Protein AF-A0AA42L370-F1 (afdb_monomer_lite)

Organism: NCBI:txid225991

pLDDT: mean 83.93, std 17.63, range [46.06, 98.44]

Radius of gyration: 19.73 Å; chains: 1; bounding box: 52×29×59 Å

Secondary structure (DSSP, 8-state):
--HHHHHHHH-PPPPHHHHHHHHHHHHHHHHHHHHTS-TTTTTSHHHHHHHHHHHHHHHHHHHHHHHHHS-S-------

Sequence (79 aa):
MQATTAIKTECQAPTLPAVIQRLAAEHTQVAAELATMPPDAWLNVRGRALANREQELHITLDVLQRLTQQPAQITEPTH

Structure (mmCIF, N/CA/C/O backbone):
data_AF-A0AA42L370-F1
#
_entry.id   AF-A0AA42L370-F1
#
loop_
_atom_site.group_PDB
_atom_site.id
_atom_site.type_symbol
_atom_site.label_atom_id
_atom_site.label_alt_id
_atom_site.label_comp_id
_atom_site.label_asym_id
_atom_site.label_entity_id
_atom_site.label_seq_id
_atom_site.pdbx_PDB_ins_code
_atom_site.Cartn_x
_atom_site.Cartn_y
_atom_site.Cartn_z
_atom_site.occupancy
_atom_site.B_iso_or_equiv
_atom_site.auth_seq_id
_atom_site.auth_comp_id
_atom_site.auth_asym_id
_atom_site.auth_atom_id
_atom_site.pdbx_PDB_model_num
ATOM 1 N N . MET A 1 1 ? -36.930 21.351 6.446 1.00 49.69 1 MET A N 1
ATOM 2 C CA . MET A 1 1 ? -35.997 20.623 7.338 1.00 49.69 1 MET A CA 1
ATOM 3 C C . MET A 1 1 ? -35.644 19.258 6.732 1.00 49.69 1 MET A C 1
ATOM 5 O O . MET A 1 1 ? -36.072 18.242 7.254 1.00 49.69 1 MET A O 1
ATOM 9 N N . GLN A 1 2 ? -34.927 19.221 5.600 1.00 53.72 2 GLN A N 1
ATOM 10 C CA . GLN A 1 2 ? -34.546 17.958 4.925 1.00 53.72 2 GLN A CA 1
ATOM 11 C C . GLN A 1 2 ? -33.067 17.909 4.488 1.00 53.72 2 GLN A C 1
ATOM 13 O O . GLN A 1 2 ? -32.518 16.824 4.355 1.00 53.72 2 GLN A O 1
ATOM 18 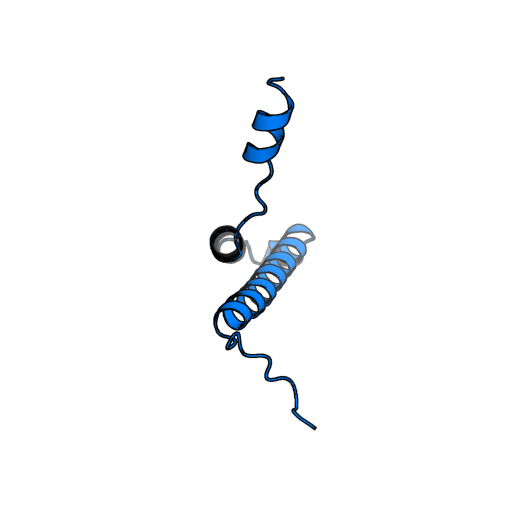N N . ALA A 1 3 ? -32.381 19.052 4.356 1.00 50.16 3 ALA A N 1
ATOM 19 C CA . ALA A 1 3 ? -30.967 19.093 3.964 1.00 50.16 3 ALA A CA 1
ATOM 20 C C . ALA A 1 3 ? -29.992 18.643 5.074 1.00 50.16 3 ALA A C 1
ATOM 22 O O . ALA A 1 3 ? -28.923 18.115 4.791 1.00 50.16 3 ALA A O 1
ATOM 23 N N . THR A 1 4 ? -30.353 18.807 6.350 1.00 47.69 4 THR A N 1
ATOM 24 C CA . THR A 1 4 ? -29.487 18.472 7.495 1.00 47.69 4 THR A CA 1
ATOM 25 C C . THR A 1 4 ? -29.397 16.974 7.792 1.00 47.69 4 THR A C 1
ATOM 27 O O . THR A 1 4 ? -28.462 16.542 8.464 1.00 47.69 4 THR A O 1
ATOM 30 N N . THR A 1 5 ? -30.340 16.170 7.298 1.00 48.09 5 THR A N 1
ATOM 31 C CA . THR A 1 5 ? -30.359 14.716 7.521 1.00 48.09 5 THR A CA 1
ATOM 32 C C . THR A 1 5 ? -29.483 13.973 6.509 1.00 48.09 5 THR A C 1
ATOM 34 O O . THR A 1 5 ? -28.822 13.009 6.889 1.00 48.09 5 THR A O 1
ATOM 37 N N . ALA A 1 6 ? -29.403 14.465 5.266 1.00 46.06 6 ALA A N 1
ATOM 38 C CA . ALA A 1 6 ? -28.542 13.906 4.216 1.00 46.06 6 ALA A CA 1
ATOM 39 C C . ALA A 1 6 ? -27.045 14.073 4.544 1.00 46.06 6 ALA A C 1
ATOM 41 O O . ALA A 1 6 ? -26.272 13.125 4.457 1.00 46.06 6 ALA A O 1
ATOM 42 N N . ILE A 1 7 ? -26.650 15.234 5.083 1.00 47.16 7 ILE A N 1
ATOM 43 C CA . ILE A 1 7 ? -25.250 15.515 5.461 1.00 47.16 7 ILE A CA 1
ATOM 44 C C . ILE A 1 7 ? -24.735 14.538 6.539 1.00 47.16 7 ILE A C 1
ATOM 46 O O . ILE A 1 7 ? -23.558 14.188 6.556 1.00 47.16 7 ILE A O 1
ATOM 50 N N . LYS A 1 8 ? -25.611 14.038 7.425 1.00 47.16 8 LYS A N 1
ATOM 51 C CA . LYS A 1 8 ? -25.234 13.047 8.450 1.00 47.16 8 LYS A CA 1
ATOM 52 C C . LYS A 1 8 ? -24.999 11.642 7.891 1.00 47.16 8 LYS A C 1
ATOM 54 O O . LYS A 1 8 ? -24.347 10.843 8.556 1.00 47.16 8 LYS A O 1
ATOM 59 N N . THR A 1 9 ? -25.548 11.325 6.719 1.00 50.50 9 THR A N 1
ATOM 60 C CA . THR A 1 9 ? -25.434 9.991 6.109 1.00 50.50 9 THR A CA 1
ATOM 61 C C . THR A 1 9 ? -24.266 9.886 5.126 1.00 50.50 9 THR A C 1
ATOM 63 O O . THR A 1 9 ? -23.810 8.780 4.861 1.00 50.50 9 THR A O 1
ATOM 66 N N . GLU A 1 10 ? -23.735 11.013 4.644 1.00 55.38 10 GLU A N 1
ATOM 67 C CA . GLU A 1 10 ? -22.733 11.045 3.565 1.00 55.38 10 GLU A CA 1
ATOM 68 C C . GLU A 1 10 ? -21.272 11.190 4.038 1.00 55.38 10 GLU A C 1
ATOM 70 O O . GLU A 1 10 ? -20.348 10.999 3.251 1.00 55.38 10 GLU A O 1
ATOM 75 N N . CYS A 1 11 ? -21.025 11.456 5.326 1.00 56.12 11 CYS A N 1
ATOM 76 C CA . CYS A 1 11 ? -19.670 11.617 5.878 1.00 56.12 11 CYS A CA 1
ATOM 77 C C . CYS A 1 11 ? -19.401 10.696 7.077 1.00 56.12 11 CYS A C 1
ATOM 79 O O . CYS A 1 11 ? -18.977 11.152 8.140 1.00 56.12 11 CYS A O 1
ATOM 81 N N . GLN A 1 12 ? -19.644 9.391 6.936 1.00 70.19 12 GLN A N 1
ATOM 82 C CA . GLN A 1 12 ? -19.093 8.439 7.902 1.00 70.19 12 GLN A CA 1
ATOM 83 C C . GLN A 1 12 ? -17.600 8.253 7.627 1.00 70.19 12 GLN A C 1
ATOM 85 O O . GLN A 1 12 ? -17.204 7.885 6.521 1.00 70.19 12 GLN A O 1
ATOM 90 N N . ALA A 1 13 ? -16.770 8.529 8.636 1.00 80.12 13 ALA A N 1
ATOM 91 C CA . ALA A 1 13 ? -15.349 8.222 8.565 1.00 80.12 13 ALA A CA 1
ATOM 92 C C . ALA A 1 13 ? -15.170 6.716 8.290 1.00 80.12 13 ALA A C 1
ATOM 94 O O . ALA A 1 13 ? -15.892 5.903 8.880 1.00 80.12 13 ALA A O 1
ATOM 95 N N . PRO A 1 14 ? -14.241 6.325 7.402 1.00 84.75 14 PRO A N 1
ATOM 96 C CA . PRO A 1 14 ? -14.021 4.920 7.106 1.00 84.75 14 PRO A CA 1
ATOM 97 C C . PRO A 1 14 ? -13.576 4.188 8.373 1.00 84.75 14 PRO A C 1
ATOM 99 O O . PRO A 1 14 ? -12.762 4.688 9.151 1.00 84.75 14 PRO A O 1
ATOM 102 N N . THR A 1 15 ? -14.113 2.988 8.585 1.00 89.81 15 THR A N 1
ATOM 103 C CA . THR A 1 15 ? -13.693 2.149 9.707 1.00 89.81 15 THR A CA 1
ATOM 104 C C . THR A 1 15 ? -12.262 1.665 9.481 1.00 89.81 15 THR A C 1
ATOM 106 O O . THR A 1 15 ? -11.844 1.442 8.343 1.00 89.81 15 THR A O 1
ATOM 109 N N . LEU A 1 16 ? -11.506 1.454 10.562 1.00 90.25 16 LEU A N 1
ATOM 110 C CA . LEU A 1 16 ? -10.141 0.928 10.470 1.00 90.25 16 LEU A CA 1
ATOM 111 C C . LEU A 1 16 ? -10.057 -0.378 9.641 1.00 90.25 16 LEU A C 1
ATOM 113 O O . LEU A 1 16 ? -9.194 -0.449 8.767 1.00 90.25 16 LEU A O 1
ATOM 117 N N . PRO A 1 17 ? -10.970 -1.366 9.788 1.00 92.38 17 PRO A N 1
ATOM 118 C CA . PRO A 1 17 ? -10.987 -2.543 8.914 1.00 92.38 17 PRO A CA 1
ATOM 119 C C . PRO A 1 17 ? -11.172 -2.218 7.426 1.00 92.38 17 PRO A C 1
ATOM 121 O O . PRO A 1 17 ? -10.501 -2.816 6.587 1.00 92.38 17 PRO A O 1
ATOM 124 N N . ALA A 1 18 ? -12.035 -1.254 7.085 1.00 92.00 18 ALA A N 1
ATOM 125 C CA . ALA A 1 18 ? -12.243 -0.841 5.696 1.00 92.00 18 ALA A CA 1
ATOM 126 C C . ALA A 1 18 ? -10.994 -0.160 5.109 1.00 92.00 18 ALA A C 1
ATOM 128 O O . ALA A 1 18 ? -10.642 -0.402 3.953 1.00 92.00 18 ALA A O 1
ATOM 129 N N . VAL A 1 19 ? -10.288 0.644 5.913 1.00 94.62 19 VAL A N 1
ATOM 130 C CA . VAL A 1 19 ? -9.002 1.245 5.524 1.00 94.62 19 VAL A CA 1
ATOM 131 C C . VAL A 1 19 ? -7.947 0.161 5.291 1.00 94.62 19 VAL A C 1
ATOM 133 O O . VAL A 1 19 ? -7.313 0.157 4.238 1.00 94.62 19 VAL A O 1
ATOM 136 N N . ILE A 1 20 ? -7.801 -0.796 6.215 1.00 96.44 20 ILE A N 1
ATOM 137 C CA . ILE A 1 20 ? -6.854 -1.916 6.079 1.00 96.44 20 ILE A CA 1
ATOM 138 C C . ILE A 1 20 ? -7.146 -2.721 4.809 1.00 96.44 20 ILE A C 1
ATOM 140 O O . ILE A 1 20 ? -6.232 -2.986 4.032 1.00 96.44 20 ILE A O 1
ATOM 144 N N . GLN A 1 21 ? -8.413 -3.069 4.557 1.00 96.69 21 GLN A N 1
ATOM 145 C CA . GLN A 1 21 ? -8.805 -3.826 3.366 1.00 96.69 21 GLN A CA 1
ATOM 146 C C . GLN A 1 21 ? -8.439 -3.082 2.076 1.00 96.69 21 GLN A C 1
ATOM 148 O O . GLN A 1 21 ? -7.905 -3.680 1.140 1.00 96.69 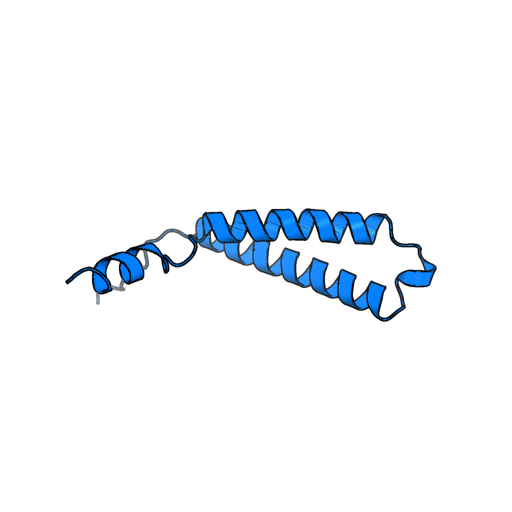21 GLN A O 1
ATOM 153 N N . ARG A 1 22 ? -8.706 -1.773 2.025 1.00 97.19 22 ARG A N 1
ATOM 154 C CA . ARG A 1 22 ? -8.383 -0.950 0.858 1.00 97.19 22 ARG A CA 1
ATOM 155 C C . ARG A 1 22 ? -6.876 -0.874 0.618 1.00 97.19 22 ARG A C 1
ATOM 157 O O . ARG A 1 22 ? -6.445 -1.056 -0.518 1.00 97.19 22 ARG A O 1
ATOM 164 N N . LEU A 1 23 ? -6.091 -0.630 1.665 1.00 97.88 23 LEU A N 1
ATOM 165 C CA . LEU A 1 23 ? -4.634 -0.540 1.557 1.00 97.88 23 LEU A CA 1
ATOM 166 C C . LEU A 1 23 ? -3.998 -1.894 1.210 1.00 97.88 23 LEU A C 1
ATOM 168 O O . LEU A 1 23 ? -3.044 -1.929 0.444 1.00 97.88 23 LEU A O 1
ATOM 172 N N . ALA A 1 24 ? -4.550 -3.013 1.690 1.00 98.12 24 ALA A N 1
ATOM 173 C CA . ALA A 1 24 ? -4.076 -4.356 1.341 1.00 98.12 24 ALA A CA 1
ATOM 174 C C . ALA A 1 24 ? -4.304 -4.688 -0.143 1.00 98.12 24 ALA A C 1
ATOM 176 O O . ALA A 1 24 ? -3.443 -5.286 -0.795 1.00 98.12 24 ALA A O 1
ATOM 177 N N . ALA A 1 25 ? -5.445 -4.265 -0.698 1.00 98.12 25 ALA A N 1
ATOM 178 C CA . ALA A 1 25 ? -5.711 -4.396 -2.128 1.00 98.12 25 ALA A CA 1
ATOM 179 C C . ALA A 1 25 ? -4.717 -3.568 -2.960 1.00 98.12 25 ALA A C 1
ATOM 181 O O . ALA A 1 25 ? -4.178 -4.062 -3.949 1.00 98.12 25 ALA A O 1
ATOM 182 N N . GLU A 1 26 ? -4.429 -2.337 -2.530 1.00 98.31 26 GLU A N 1
ATOM 183 C CA . GLU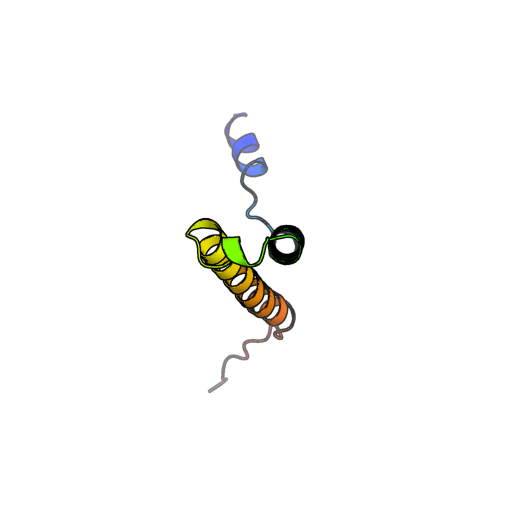 A 1 26 ? -3.430 -1.490 -3.184 1.00 98.31 26 GLU A CA 1
ATOM 184 C C . GLU A 1 26 ? -2.020 -2.090 -3.090 1.00 98.31 26 GLU A C 1
ATOM 186 O O . GLU A 1 26 ? -1.315 -2.150 -4.094 1.00 98.31 26 GLU A O 1
ATOM 191 N N . HIS A 1 27 ? -1.627 -2.602 -1.920 1.00 98.44 27 HIS A N 1
ATOM 192 C CA . HIS A 1 27 ? -0.331 -3.258 -1.717 1.00 98.44 27 HIS A CA 1
ATOM 193 C C . HIS A 1 27 ? 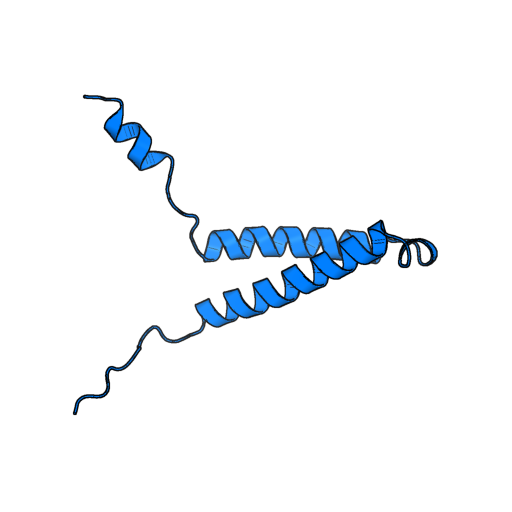-0.151 -4.445 -2.660 1.00 98.44 27 HIS A C 1
ATOM 195 O O . HIS A 1 27 ? 0.877 -4.553 -3.323 1.00 98.44 27 HIS A O 1
ATOM 201 N N . THR A 1 28 ? -1.191 -5.268 -2.812 1.00 98.19 28 THR A N 1
ATOM 202 C CA . THR A 1 28 ? -1.193 -6.398 -3.753 1.00 98.19 28 THR A CA 1
ATOM 203 C C . THR A 1 28 ? -0.988 -5.932 -5.197 1.00 98.19 28 THR A C 1
ATOM 205 O O . THR A 1 28 ? -0.205 -6.527 -5.937 1.00 98.19 28 THR A O 1
ATOM 208 N N . GLN A 1 29 ? -1.663 -4.854 -5.605 1.00 98.06 29 GLN A N 1
ATOM 209 C CA . GLN A 1 29 ? -1.530 -4.298 -6.951 1.00 98.06 29 GLN A CA 1
ATOM 210 C C . GLN A 1 29 ? -0.119 -3.747 -7.203 1.00 98.06 29 GLN A C 1
ATOM 212 O O . GLN A 1 29 ? 0.482 -4.043 -8.235 1.00 98.06 29 GLN A O 1
ATOM 217 N N . VAL A 1 30 ? 0.420 -2.975 -6.258 1.00 97.69 30 VAL A N 1
ATOM 218 C CA . VAL A 1 30 ? 1.758 -2.378 -6.354 1.00 97.69 30 VAL A CA 1
ATOM 219 C C . VAL A 1 30 ? 2.842 -3.458 -6.376 1.00 97.69 30 VAL A C 1
ATOM 221 O O . VAL A 1 30 ? 3.752 -3.398 -7.204 1.00 97.69 30 VAL A O 1
ATOM 224 N N . ALA A 1 31 ? 2.725 -4.481 -5.526 1.00 96.81 31 ALA A N 1
ATOM 225 C CA . ALA A 1 31 ? 3.649 -5.610 -5.504 1.00 96.81 31 ALA A CA 1
ATOM 226 C C . ALA A 1 31 ? 3.630 -6.393 -6.828 1.00 96.81 31 ALA A C 1
ATOM 228 O O . ALA A 1 31 ? 4.686 -6.767 -7.341 1.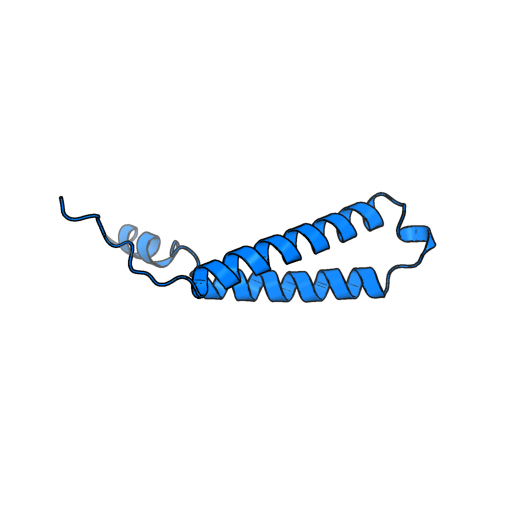00 96.81 31 ALA A O 1
ATOM 229 N N . ALA A 1 32 ? 2.448 -6.596 -7.421 1.00 97.00 32 ALA A N 1
ATOM 230 C CA . ALA A 1 32 ? 2.325 -7.226 -8.734 1.00 97.00 32 ALA A CA 1
ATOM 231 C C . ALA A 1 32 ? 2.972 -6.377 -9.842 1.00 97.00 32 ALA A C 1
ATOM 233 O O . ALA A 1 32 ? 3.687 -6.909 -10.694 1.00 97.00 32 ALA A O 1
ATOM 234 N N . GLU A 1 33 ? 2.779 -5.055 -9.820 1.00 95.88 33 GLU A N 1
ATOM 235 C CA . GLU A 1 33 ? 3.414 -4.156 -10.786 1.00 95.88 33 GLU A CA 1
ATOM 236 C C . GLU A 1 33 ? 4.948 -4.193 -10.663 1.00 95.88 33 GLU A C 1
ATOM 238 O O . GLU A 1 33 ? 5.629 -4.328 -11.680 1.00 95.88 33 GLU A O 1
ATOM 243 N N . LEU A 1 34 ? 5.499 -4.186 -9.441 1.00 94.31 34 LEU A N 1
ATOM 244 C CA . LEU A 1 34 ? 6.943 -4.343 -9.207 1.00 94.31 34 LEU A CA 1
ATOM 245 C C . LEU A 1 34 ? 7.477 -5.681 -9.718 1.00 94.31 34 LEU A C 1
ATOM 247 O O . LEU A 1 34 ? 8.521 -5.712 -10.367 1.00 94.31 34 LEU A O 1
ATOM 251 N N . ALA A 1 35 ? 6.760 -6.778 -9.463 1.00 93.94 35 ALA A N 1
ATOM 252 C CA . ALA A 1 35 ? 7.173 -8.118 -9.875 1.00 93.94 35 ALA A CA 1
ATOM 253 C C . ALA A 1 35 ? 7.253 -8.277 -11.403 1.00 93.94 35 ALA A C 1
ATOM 255 O O . ALA A 1 35 ? 8.055 -9.061 -11.905 1.00 93.94 35 ALA A O 1
ATOM 256 N N . THR A 1 36 ? 6.436 -7.525 -12.145 1.00 95.06 36 THR A N 1
ATOM 257 C CA . THR A 1 36 ? 6.443 -7.522 -13.619 1.00 95.06 36 THR A CA 1
ATOM 258 C C . THR A 1 36 ? 7.364 -6.461 -14.223 1.00 95.06 36 THR A C 1
ATOM 260 O O . THR A 1 36 ? 7.498 -6.390 -15.447 1.00 95.06 36 THR A O 1
ATOM 263 N N . MET A 1 37 ? 8.003 -5.628 -13.396 1.00 93.88 37 MET A N 1
ATOM 264 C CA . MET A 1 37 ? 8.814 -4.519 -13.876 1.00 93.88 37 MET A CA 1
ATOM 265 C C . MET A 1 37 ? 10.147 -5.011 -14.466 1.00 93.88 37 MET A C 1
ATOM 267 O O . MET A 1 37 ? 10.890 -5.721 -13.784 1.00 93.88 37 MET A O 1
ATOM 271 N N . PRO A 1 38 ? 10.501 -4.584 -15.695 1.00 93.00 38 PRO A N 1
ATOM 272 C CA . PRO A 1 38 ? 11.800 -4.876 -16.291 1.00 93.00 38 PRO A CA 1
ATOM 273 C C . PRO A 1 38 ? 12.968 -4.373 -15.417 1.00 93.00 38 PRO A C 1
ATOM 275 O O . PRO A 1 38 ? 12.873 -3.266 -14.880 1.00 93.00 38 PRO A O 1
ATOM 278 N N . PRO A 1 39 ? 14.081 -5.122 -15.276 1.00 87.81 39 PRO A N 1
ATOM 279 C CA . PRO A 1 39 ? 15.199 -4.735 -14.404 1.00 87.81 39 PRO A CA 1
ATOM 280 C C . PRO A 1 39 ? 15.819 -3.367 -14.727 1.00 87.81 39 PRO A C 1
ATOM 282 O O . PRO A 1 39 ? 16.262 -2.648 -13.836 1.00 87.81 39 PRO A O 1
ATOM 285 N N . ASP A 1 40 ? 15.823 -2.976 -15.997 1.00 90.25 40 ASP A N 1
ATOM 286 C CA . ASP A 1 40 ? 16.284 -1.671 -16.477 1.00 90.25 40 ASP A CA 1
ATOM 287 C C . ASP A 1 40 ? 15.352 -0.518 -16.058 1.00 90.25 40 ASP A C 1
ATOM 289 O O . ASP A 1 40 ? 15.795 0.622 -15.897 1.00 90.25 40 ASP A O 1
ATOM 293 N N . ALA A 1 41 ? 14.074 -0.806 -15.803 1.00 90.81 41 ALA A N 1
ATOM 294 C CA . ALA A 1 41 ? 13.099 0.168 -15.327 1.00 90.81 41 ALA A CA 1
ATOM 295 C C . ALA A 1 41 ? 13.123 0.375 -13.800 1.00 90.81 41 ALA A C 1
ATOM 297 O O . ALA A 1 41 ? 12.626 1.399 -13.330 1.00 90.81 41 ALA A O 1
ATOM 298 N N . TRP A 1 42 ? 13.742 -0.523 -13.023 1.00 87.81 42 TRP A N 1
ATOM 299 C CA . TRP A 1 42 ? 13.800 -0.415 -11.556 1.00 87.81 42 TRP A CA 1
ATOM 300 C C . TRP A 1 42 ? 14.483 0.868 -11.076 1.00 87.81 42 TRP A C 1
ATOM 302 O O . TRP A 1 42 ? 14.047 1.500 -10.114 1.00 87.81 42 TRP A O 1
ATOM 312 N N . LEU A 1 43 ? 15.553 1.275 -11.763 1.00 89.94 43 LEU A N 1
ATOM 313 C CA . LEU A 1 43 ? 16.360 2.428 -11.368 1.00 89.94 43 LEU A CA 1
ATOM 314 C C . LEU A 1 43 ? 15.830 3.755 -11.908 1.00 89.94 43 LEU A C 1
ATOM 316 O O . LEU A 1 43 ? 16.392 4.797 -11.575 1.00 89.94 43 LEU A O 1
ATOM 320 N N . ASN A 1 44 ? 14.772 3.760 -12.721 1.00 93.56 44 ASN A N 1
ATOM 321 C CA . ASN A 1 44 ? 14.187 5.002 -13.216 1.00 93.56 44 ASN A CA 1
ATOM 322 C C . ASN A 1 44 ? 13.217 5.617 -12.185 1.00 93.56 44 ASN A C 1
ATOM 324 O O . ASN A 1 44 ? 12.954 5.058 -11.121 1.00 93.56 44 ASN A O 1
ATOM 328 N N . VAL A 1 45 ? 12.698 6.812 -12.484 1.00 95.44 45 VAL A N 1
ATOM 329 C CA . VAL A 1 45 ? 11.802 7.545 -11.569 1.00 95.44 45 VAL A CA 1
ATOM 330 C C . VAL A 1 45 ? 10.556 6.727 -11.215 1.00 95.44 45 VAL A C 1
ATOM 332 O O . VAL A 1 45 ? 10.143 6.732 -10.058 1.00 95.44 45 VAL A O 1
ATOM 335 N N . ARG A 1 46 ? 9.987 5.997 -12.183 1.00 93.38 46 ARG A N 1
ATOM 336 C CA . ARG A 1 46 ? 8.802 5.160 -11.975 1.00 93.38 46 ARG A CA 1
ATOM 337 C C . ARG A 1 46 ? 9.117 3.962 -11.084 1.00 93.38 46 ARG A C 1
ATOM 339 O O . ARG A 1 46 ? 8.370 3.728 -10.142 1.00 93.38 46 ARG A O 1
ATOM 346 N N . GLY A 1 47 ? 10.213 3.248 -11.342 1.00 94.81 47 GLY A N 1
ATOM 347 C CA . GLY A 1 47 ? 10.621 2.104 -10.522 1.00 94.81 47 GLY A CA 1
ATOM 348 C C . GLY A 1 47 ? 10.855 2.490 -9.064 1.00 94.81 47 GLY A C 1
ATOM 349 O O . GLY A 1 47 ? 10.298 1.869 -8.162 1.00 94.81 47 GLY A O 1
ATOM 350 N N . ARG A 1 48 ? 11.560 3.603 -8.828 1.00 94.69 48 ARG A N 1
ATOM 351 C CA . ARG A 1 48 ? 11.761 4.135 -7.472 1.00 94.69 48 ARG A CA 1
ATOM 352 C C . ARG A 1 48 ? 10.457 4.564 -6.801 1.00 94.69 48 ARG A C 1
ATOM 354 O O . ARG A 1 48 ? 10.261 4.267 -5.630 1.00 94.69 48 ARG A O 1
ATOM 361 N N . ALA A 1 49 ? 9.569 5.253 -7.519 1.00 95.94 49 ALA A N 1
ATOM 362 C CA . ALA A 1 49 ? 8.280 5.673 -6.966 1.00 95.94 49 ALA A CA 1
ATOM 363 C C . ALA A 1 49 ? 7.421 4.470 -6.555 1.00 95.94 49 ALA A C 1
ATOM 36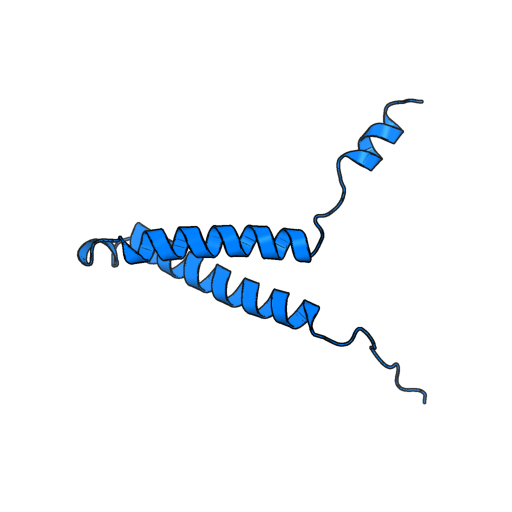5 O O . ALA A 1 49 ? 6.810 4.483 -5.489 1.00 95.94 49 ALA A O 1
ATOM 366 N N . LEU A 1 50 ? 7.420 3.420 -7.375 1.00 96.44 50 LEU A N 1
ATOM 367 C CA . LEU A 1 50 ? 6.660 2.208 -7.113 1.00 96.44 50 LEU A CA 1
ATOM 368 C C . LEU A 1 50 ? 7.237 1.414 -5.929 1.00 96.44 50 LEU A C 1
ATOM 370 O O . LEU A 1 50 ? 6.478 0.997 -5.059 1.00 96.44 50 LEU A O 1
ATOM 374 N N . ALA A 1 51 ? 8.565 1.284 -5.840 1.00 95.62 51 ALA A N 1
ATOM 375 C CA . ALA A 1 51 ? 9.238 0.659 -4.698 1.00 95.62 51 ALA A CA 1
ATOM 376 C C . ALA A 1 51 ? 8.981 1.421 -3.388 1.00 95.62 51 ALA A C 1
ATOM 378 O O . ALA A 1 51 ? 8.658 0.817 -2.369 1.00 95.62 51 ALA A O 1
ATOM 379 N N . ASN A 1 52 ? 9.041 2.756 -3.423 1.00 97.19 52 ASN A N 1
ATOM 380 C CA . ASN A 1 52 ? 8.711 3.583 -2.263 1.00 97.19 52 ASN A CA 1
ATOM 381 C C . ASN A 1 52 ? 7.256 3.383 -1.826 1.00 97.19 52 ASN A C 1
ATOM 383 O O . ASN A 1 52 ? 6.981 3.293 -0.631 1.00 97.19 52 ASN A O 1
ATOM 387 N N . ARG A 1 53 ? 6.324 3.301 -2.786 1.00 97.88 53 ARG A N 1
ATOM 388 C CA . ARG A 1 53 ? 4.909 3.084 -2.481 1.00 97.88 53 ARG A CA 1
ATOM 389 C C . ARG A 1 53 ? 4.661 1.704 -1.881 1.00 97.88 53 ARG A C 1
ATOM 391 O O . ARG A 1 53 ? 3.871 1.589 -0.949 1.00 97.88 53 ARG A O 1
ATOM 398 N N . GLU A 1 54 ? 5.338 0.676 -2.385 1.00 98.00 54 GLU A N 1
ATOM 399 C CA . GLU A 1 54 ? 5.283 -0.673 -1.815 1.00 98.00 54 GLU A CA 1
ATOM 400 C C . GLU A 1 54 ? 5.717 -0.659 -0.350 1.00 98.00 54 GLU A C 1
ATOM 402 O O . GLU A 1 54 ? 4.964 -1.109 0.514 1.00 98.00 54 GLU A O 1
ATOM 407 N N . GLN A 1 55 ? 6.864 -0.041 -0.064 1.00 98.06 55 GLN A N 1
ATOM 408 C CA . GLN A 1 55 ? 7.399 0.049 1.288 1.00 98.06 55 GLN A CA 1
ATOM 409 C C . GLN A 1 55 ? 6.476 0.840 2.227 1.00 98.06 55 GLN A C 1
ATOM 411 O O . GLN A 1 55 ? 6.245 0.430 3.366 1.00 98.06 55 GLN A O 1
ATOM 416 N N . GLU A 1 56 ? 5.924 1.963 1.763 1.00 98.44 56 GLU A N 1
ATOM 417 C CA . GLU A 1 56 ? 4.971 2.769 2.530 1.00 98.44 56 GLU A CA 1
ATOM 418 C C . GLU A 1 56 ? 3.716 1.964 2.886 1.00 98.44 56 GLU A C 1
ATOM 420 O O . GLU A 1 56 ? 3.274 1.978 4.038 1.00 98.44 56 GLU A O 1
ATOM 425 N N . LEU A 1 57 ? 3.161 1.231 1.916 1.00 98.38 57 LEU A N 1
ATOM 426 C CA . LEU A 1 57 ? 1.991 0.381 2.117 1.00 98.38 57 LEU A CA 1
ATOM 427 C C . LEU A 1 57 ? 2.293 -0.763 3.085 1.00 98.38 57 LEU A C 1
ATOM 429 O O . LEU A 1 57 ? 1.495 -1.001 3.990 1.00 98.38 57 LEU A O 1
ATOM 433 N N . HIS A 1 58 ? 3.447 -1.420 2.944 1.00 98.12 58 HIS A N 1
ATOM 434 C CA . HIS A 1 58 ? 3.879 -2.492 3.837 1.00 98.12 58 HIS A CA 1
ATOM 435 C C . HIS A 1 58 ? 3.948 -2.022 5.296 1.00 98.12 58 HIS A C 1
ATOM 437 O O . HIS A 1 58 ? 3.319 -2.615 6.173 1.00 98.12 58 HIS A O 1
ATOM 443 N N . ILE A 1 59 ? 4.662 -0.921 5.552 1.00 98.12 59 ILE A N 1
ATOM 444 C CA . ILE A 1 59 ? 4.828 -0.364 6.902 1.00 98.12 59 ILE A CA 1
ATOM 445 C C . ILE A 1 59 ? 3.480 0.093 7.462 1.00 98.12 59 ILE A C 1
ATOM 447 O O . ILE A 1 59 ? 3.146 -0.200 8.610 1.00 98.12 59 ILE A O 1
ATOM 451 N N . THR A 1 60 ? 2.686 0.796 6.652 1.00 97.56 60 THR A N 1
ATOM 452 C CA . THR A 1 60 ? 1.372 1.290 7.074 1.00 97.56 60 THR A CA 1
ATOM 453 C C . THR A 1 60 ? 0.453 0.135 7.459 1.00 97.56 60 THR A C 1
ATOM 455 O O . THR A 1 60 ? -0.183 0.179 8.510 1.00 97.56 60 THR A O 1
ATOM 458 N N . LEU A 1 61 ? 0.401 -0.922 6.646 1.00 97.94 61 LEU A N 1
ATOM 459 C CA . LEU A 1 61 ? -0.410 -2.100 6.933 1.00 97.94 61 LEU A CA 1
ATOM 460 C C . LEU A 1 61 ? 0.046 -2.819 8.203 1.00 97.94 61 LEU A C 1
ATOM 462 O O . LEU A 1 61 ? -0.813 -3.149 9.017 1.00 97.94 61 LEU A O 1
ATOM 466 N N . ASP A 1 62 ? 1.352 -3.006 8.410 1.00 96.94 62 ASP A N 1
ATOM 467 C CA . ASP A 1 62 ? 1.886 -3.616 9.636 1.00 96.94 62 ASP A CA 1
ATOM 468 C C . ASP A 1 62 ? 1.462 -2.821 10.882 1.00 96.94 62 ASP A C 1
ATOM 470 O O . ASP A 1 62 ? 0.928 -3.391 11.837 1.00 96.94 62 ASP A O 1
ATOM 474 N N . VAL A 1 63 ? 1.593 -1.490 10.852 1.00 96.06 63 VAL A N 1
ATOM 475 C CA . VAL A 1 63 ? 1.159 -0.625 11.960 1.00 96.06 63 VAL A CA 1
ATOM 476 C C . VAL A 1 63 ? -0.345 -0.750 12.205 1.00 96.06 63 VAL A C 1
ATOM 478 O O . VAL A 1 63 ? -0.764 -0.992 13.338 1.00 96.06 63 VAL A O 1
ATOM 481 N N . LEU A 1 64 ? -1.174 -0.618 11.166 1.00 94.75 64 LEU A N 1
ATOM 482 C CA . LEU A 1 64 ? -2.631 -0.671 11.314 1.00 94.75 64 LEU A CA 1
ATOM 483 C C . LEU A 1 64 ? -3.107 -2.046 11.802 1.00 94.75 64 LEU A C 1
ATOM 485 O O . LEU A 1 64 ? -3.984 -2.119 12.660 1.00 94.75 64 LEU A O 1
ATOM 489 N N . GLN A 1 65 ? -2.513 -3.133 11.309 1.00 93.81 65 GLN A N 1
ATOM 490 C CA . GLN A 1 65 ? -2.816 -4.488 11.768 1.00 93.81 65 GLN A CA 1
ATOM 491 C C . GLN A 1 65 ? -2.446 -4.671 13.242 1.00 93.81 65 GLN A C 1
ATOM 493 O O . GLN A 1 65 ? -3.256 -5.187 14.011 1.00 93.81 65 GLN A O 1
ATOM 498 N N . ARG A 1 66 ? -1.283 -4.182 13.682 1.00 91.56 66 ARG A N 1
ATOM 499 C CA . ARG A 1 66 ? -0.903 -4.230 15.102 1.00 91.56 66 ARG A CA 1
ATOM 500 C C . ARG A 1 66 ? -1.836 -3.407 15.983 1.00 91.56 66 ARG A C 1
ATOM 502 O O . ARG A 1 66 ? -2.179 -3.862 17.070 1.00 91.56 66 ARG A O 1
ATOM 509 N N . LEU A 1 67 ? -2.311 -2.250 15.516 1.00 87.94 67 LEU A N 1
ATOM 510 C CA . LEU A 1 67 ? -3.306 -1.454 16.245 1.00 87.94 67 LEU A CA 1
ATOM 511 C C . LEU A 1 67 ? -4.621 -2.218 16.458 1.00 87.94 67 LEU A C 1
ATOM 513 O O . LEU A 1 67 ? -5.238 -2.068 17.506 1.00 87.94 67 LEU A O 1
ATOM 517 N N . THR A 1 68 ? -5.029 -3.087 15.525 1.00 86.44 68 THR A N 1
ATOM 518 C CA . THR A 1 68 ? -6.213 -3.948 15.732 1.00 86.44 68 THR A CA 1
ATOM 519 C C . THR A 1 68 ? -6.001 -5.058 16.764 1.00 86.44 68 THR A C 1
ATOM 521 O O . THR A 1 68 ? -6.972 -5.613 17.269 1.00 86.44 68 THR A O 1
ATOM 524 N N . GLN A 1 69 ? -4.746 -5.383 17.081 1.00 83.38 69 GLN A N 1
ATOM 525 C CA . GLN A 1 69 ? -4.371 -6.436 18.027 1.00 83.38 69 GLN A CA 1
ATOM 526 C C . GLN A 1 69 ? -4.042 -5.888 19.423 1.00 83.38 69 GLN A C 1
ATOM 528 O O . GLN A 1 69 ? -3.898 -6.670 20.363 1.00 83.38 69 GLN A O 1
ATOM 533 N N . GLN A 1 70 ? -3.911 -4.565 19.583 1.00 75.19 70 GLN A N 1
ATOM 534 C CA . GLN A 1 70 ? -3.643 -3.965 20.887 1.00 75.19 70 GLN A CA 1
ATOM 535 C C . GLN A 1 70 ? -4.869 -4.092 21.805 1.00 75.19 70 GLN A C 1
ATOM 537 O O . GLN A 1 70 ? -5.984 -3.754 21.396 1.00 75.19 70 GLN A O 1
ATOM 542 N N . PRO A 1 71 ? -4.696 -4.555 23.057 1.00 65.31 71 PRO A N 1
ATOM 543 C CA . PRO A 1 71 ? -5.788 -4.574 24.017 1.00 65.31 71 PRO A CA 1
ATOM 544 C C . PRO A 1 71 ? -6.268 -3.142 24.281 1.00 65.31 71 PRO A C 1
ATOM 546 O O . PRO A 1 71 ? -5.478 -2.261 24.604 1.00 65.31 71 PRO A O 1
ATOM 549 N N . ALA A 1 72 ? -7.581 -2.919 24.189 1.00 63.16 72 ALA A N 1
ATOM 550 C CA . ALA A 1 72 ? -8.214 -1.610 24.386 1.00 63.16 72 ALA A CA 1
ATOM 551 C C . ALA A 1 72 ? -8.134 -1.075 25.833 1.00 63.16 72 ALA A C 1
ATOM 553 O O . ALA A 1 72 ? -8.670 -0.009 26.131 1.00 63.16 72 ALA A O 1
ATOM 554 N N . GLN A 1 73 ? -7.502 -1.811 26.751 1.00 57.75 73 GLN A N 1
ATOM 555 C CA . GLN A 1 73 ? -7.364 -1.407 28.144 1.00 57.75 73 GLN A CA 1
ATOM 556 C C . GLN A 1 73 ? -6.104 -0.564 28.329 1.00 57.75 73 GLN A C 1
ATOM 558 O O . GLN A 1 73 ? -5.027 -1.073 28.626 1.00 57.75 73 GLN A O 1
ATOM 563 N N . ILE A 1 74 ? -6.269 0.749 28.190 1.00 62.09 74 ILE A N 1
ATOM 564 C CA . ILE A 1 74 ? -5.406 1.708 28.876 1.00 62.09 74 ILE A CA 1
ATOM 565 C C . ILE A 1 74 ? -5.841 1.661 30.343 1.00 62.09 74 ILE A C 1
ATOM 567 O O . ILE A 1 74 ? -6.857 2.245 30.713 1.00 62.09 74 ILE A O 1
ATOM 571 N N . THR A 1 75 ? -5.143 0.891 31.171 1.00 60.00 75 THR A N 1
ATOM 572 C CA . THR A 1 75 ? -5.350 0.926 32.620 1.00 60.00 75 THR A CA 1
ATOM 573 C C . THR A 1 75 ? -4.815 2.258 33.138 1.00 60.00 75 THR A C 1
ATOM 575 O O . THR A 1 75 ? -3.611 2.507 33.077 1.00 60.00 75 THR A O 1
ATOM 578 N N . GLU A 1 76 ? -5.695 3.130 33.633 1.00 61.84 76 GLU A N 1
ATOM 579 C CA . GLU A 1 76 ? -5.261 4.280 34.428 1.00 61.84 76 GLU A CA 1
ATOM 580 C C . GLU A 1 76 ? -4.533 3.771 35.684 1.00 61.84 76 GLU A C 1
ATOM 582 O O . GLU A 1 76 ? -5.033 2.856 36.349 1.00 61.84 76 GLU A O 1
ATOM 587 N N . PRO A 1 77 ? -3.357 4.324 36.029 1.00 65.75 77 PRO A N 1
ATOM 588 C CA . PRO A 1 77 ? -2.714 3.993 37.286 1.00 65.75 77 PRO A CA 1
ATOM 589 C C . PRO A 1 77 ? -3.538 4.610 38.419 1.00 65.75 77 PRO A C 1
ATOM 591 O O . PRO A 1 77 ? -3.526 5.822 38.620 1.00 65.75 77 PRO A O 1
ATOM 594 N N . THR A 1 78 ? -4.270 3.777 39.158 1.00 65.38 78 THR A N 1
ATOM 595 C CA . THR A 1 78 ? -4.867 4.170 40.438 1.00 65.38 78 THR A CA 1
ATOM 596 C C . THR A 1 78 ? -3.745 4.463 41.432 1.00 65.38 78 THR A C 1
ATOM 598 O O . THR A 1 78 ? -3.075 3.533 41.889 1.00 65.38 78 THR A O 1
ATOM 601 N N . HIS A 1 79 ? -3.547 5.745 41.740 1.00 55.84 79 HIS A N 1
ATOM 602 C CA . HIS A 1 79 ? -2.778 6.241 42.881 1.00 55.84 79 HIS A CA 1
ATOM 603 C C . HIS A 1 79 ? -3.719 6.882 43.897 1.00 55.84 79 HIS A C 1
ATOM 605 O O . HIS A 1 79 ? -4.668 7.571 43.459 1.00 55.84 79 HIS A O 1
#

Foldseek 3Di:
DPPVVVVVVPDDDDDLVRVLVVLVVVLVVLVVCLVPDDPVCCPDPVNVVSVVSNVVSVVVNVVSVVVVVDDPDPDDPDD